Protein AF-A0A1V5VW56-F1 (afdb_monomer)

Mean predicted aligned error: 8.99 Å

Foldseek 3Di:
DPPCPVPDVVLVVVLVVLLVVLVVLLVVLVVLCVLQDPPDPVSCVVCVVSVVSNDPVSLVVSLVSLVVLLVSLVVSQVSLVVVVPDPPRDRDCSSVVSNVSSVVSNVVSVVD

Nearest PDB structures (foldseek):
  5vju-assembly1_A  TM=4.693E-01  e=1.309E+00  synthetic construct
  6jx6-assembly1_C  TM=3.764E-01  e=5.826E+00  Homo sapiens

Solvent-accessible surface area (backbone atoms only — not comparable to full-atom values): 6409 Å² total; per-residue (Å²): 133,87,80,78,82,78,78,64,65,68,62,51,51,48,51,51,49,53,53,52,51,48,52,53,54,52,50,53,46,51,54,50,48,60,47,39,51,61,88,39,77,65,51,39,69,78,36,54,69,35,61,69,56,59,40,74,66,56,56,51,50,46,49,52,53,30,55,50,38,35,53,52,15,53,50,47,47,51,58,47,57,73,56,52,83,43,100,85,60,80,76,73,61,63,30,59,54,49,27,54,52,23,53,53,52,47,52,51,65,74,75,105

pLDDT: mean 78.06, std 14.94, range [43.0, 95.75]

Structure (mmCIF, N/CA/C/O backbone):
data_AF-A0A1V5VW56-F1
#
_entry.id   AF-A0A1V5VW56-F1
#
loop_
_atom_site.group_PDB
_atom_site.id
_atom_site.type_symbol
_atom_site.label_atom_id
_atom_site.label_alt_id
_atom_site.label_comp_id
_atom_site.label_asym_id
_atom_site.label_entity_id
_atom_site.label_seq_id
_atom_site.pdbx_PDB_ins_code
_atom_site.Cartn_x
_atom_site.Cartn_y
_atom_site.Cartn_z
_atom_site.occupancy
_atom_site.B_iso_or_equiv
_atom_site.auth_seq_id
_atom_site.auth_comp_id
_atom_site.auth_asym_id
_atom_site.auth_atom_id
_atom_site.pdbx_PDB_model_num
ATOM 1 N N . MET A 1 1 ? -12.763 -6.102 43.309 1.00 43.00 1 MET A N 1
ATOM 2 C CA . MET A 1 1 ? -13.479 -6.317 42.028 1.00 43.00 1 MET A CA 1
ATOM 3 C C . MET A 1 1 ? -12.461 -6.443 40.900 1.00 43.00 1 MET A C 1
ATOM 5 O O . MET A 1 1 ? -11.810 -5.468 40.546 1.00 43.00 1 MET A O 1
ATOM 9 N N . LYS A 1 2 ? -12.238 -7.662 40.395 1.00 46.03 2 LYS A N 1
ATOM 10 C CA . LYS A 1 2 ? -11.243 -7.954 39.351 1.00 46.03 2 LYS A CA 1
ATOM 11 C C . LYS A 1 2 ? -11.787 -7.454 38.011 1.00 46.03 2 LYS A C 1
ATOM 13 O O . LYS A 1 2 ? -12.575 -8.143 37.370 1.00 46.03 2 LYS A O 1
ATOM 18 N N . ASN A 1 3 ? -11.410 -6.234 37.632 1.00 48.28 3 ASN A N 1
ATOM 19 C CA . ASN A 1 3 ? -11.756 -5.618 36.354 1.00 48.28 3 ASN A CA 1
ATOM 20 C C . ASN A 1 3 ? -11.233 -6.509 35.214 1.00 48.28 3 ASN A C 1
ATOM 22 O O . ASN A 1 3 ? -10.064 -6.445 34.840 1.00 48.28 3 ASN A O 1
ATOM 26 N N . ARG A 1 4 ? -12.088 -7.386 34.674 1.00 51.75 4 ARG A N 1
ATOM 27 C CA . ARG A 1 4 ? -11.814 -8.174 33.467 1.00 51.75 4 ARG A CA 1
ATOM 28 C C . ARG A 1 4 ? -11.835 -7.236 32.251 1.00 51.75 4 ARG A C 1
ATOM 30 O O . ARG A 1 4 ? -12.711 -7.327 31.399 1.00 51.75 4 ARG A O 1
ATOM 37 N N . ARG A 1 5 ? -10.837 -6.357 32.128 1.00 55.53 5 ARG A N 1
ATOM 38 C CA . ARG A 1 5 ? -10.453 -5.746 30.846 1.00 55.53 5 ARG A CA 1
ATOM 39 C C . ARG A 1 5 ? -9.730 -6.817 30.015 1.00 55.53 5 ARG A C 1
ATOM 41 O O . ARG A 1 5 ? -8.522 -6.779 29.867 1.00 55.53 5 ARG A O 1
ATOM 48 N N . ARG A 1 6 ? -10.464 -7.847 29.578 1.00 47.25 6 ARG A N 1
ATOM 49 C CA . ARG A 1 6 ? -9.968 -8.946 28.719 1.00 47.25 6 ARG A CA 1
ATOM 50 C C . ARG A 1 6 ? -10.484 -8.870 27.274 1.00 47.25 6 ARG A C 1
ATOM 52 O O . ARG A 1 6 ? -10.194 -9.753 26.482 1.00 47.25 6 ARG A O 1
ATOM 59 N N . GLY A 1 7 ? -11.242 -7.833 26.927 1.00 59.06 7 GLY A N 1
ATOM 60 C CA . GLY A 1 7 ? -11.669 -7.554 25.553 1.00 59.06 7 GLY A CA 1
ATOM 61 C C . GLY A 1 7 ? -11.401 -6.089 25.259 1.00 59.06 7 GLY A C 1
ATOM 62 O O . GLY A 1 7 ? -12.168 -5.237 25.719 1.00 59.06 7 GLY A O 1
ATOM 63 N N . PRO A 1 8 ? -10.210 -5.775 24.721 1.00 62.03 8 PRO A N 1
ATOM 64 C CA . PRO A 1 8 ? -10.088 -5.317 23.328 1.00 62.03 8 PRO A CA 1
ATOM 65 C C . PRO A 1 8 ? -8.703 -5.567 22.670 1.00 62.03 8 PRO A C 1
ATOM 67 O O . PRO A 1 8 ? -8.442 -5.042 21.590 1.00 62.03 8 PRO A O 1
ATOM 70 N N . ASP A 1 9 ? -7.806 -6.339 23.292 1.00 68.56 9 ASP A N 1
ATOM 71 C CA . ASP A 1 9 ? -6.386 -6.369 22.895 1.00 68.56 9 ASP A CA 1
ATOM 72 C C . ASP A 1 9 ? -6.142 -7.035 21.540 1.00 68.56 9 ASP A C 1
ATOM 74 O O . ASP A 1 9 ? -5.245 -6.631 20.805 1.00 68.56 9 ASP A O 1
ATOM 78 N N . PHE A 1 10 ? -6.939 -8.043 21.185 1.00 74.81 10 PHE A N 1
ATOM 79 C CA . PHE A 1 10 ? -6.752 -8.767 19.929 1.00 74.81 10 PHE A CA 1
ATOM 80 C C . PHE A 1 10 ? -7.048 -7.889 18.708 1.00 74.81 10 PHE A C 1
ATOM 82 O O . PHE A 1 10 ? -6.239 -7.829 17.792 1.00 74.81 10 PHE A O 1
ATOM 89 N N . VAL A 1 11 ? -8.155 -7.141 18.724 1.00 76.50 11 VAL A N 1
ATOM 90 C CA . VAL A 1 11 ? -8.539 -6.258 17.608 1.00 76.50 11 VAL A CA 1
ATOM 91 C C . VAL A 1 11 ? -7.539 -5.115 17.443 1.00 76.50 11 VAL A C 1
ATOM 93 O O . VAL A 1 11 ? -7.185 -4.773 16.320 1.00 76.50 11 VAL A O 1
ATOM 96 N N . ILE A 1 12 ? -7.036 -4.556 18.550 1.00 78.88 12 ILE A N 1
ATOM 97 C CA . ILE A 1 12 ? -5.980 -3.537 18.501 1.00 78.88 12 ILE A CA 1
ATOM 98 C C . ILE A 1 12 ? -4.710 -4.137 17.892 1.00 78.88 12 ILE A C 1
ATOM 100 O O . ILE A 1 12 ? -4.168 -3.571 16.953 1.00 78.88 12 ILE A O 1
ATOM 104 N N . LYS A 1 13 ? -4.283 -5.326 18.334 1.00 83.25 13 LYS A N 1
ATOM 105 C CA . LYS A 1 13 ? -3.134 -6.023 17.734 1.00 83.25 13 LYS A CA 1
ATOM 106 C C . LYS A 1 13 ? -3.333 -6.327 16.246 1.00 83.25 13 LYS A C 1
ATOM 108 O O . LYS A 1 13 ? -2.377 -6.215 15.487 1.00 83.25 13 LYS A O 1
ATOM 113 N N . MET A 1 14 ? -4.548 -6.671 15.813 1.00 84.38 14 MET A N 1
ATOM 114 C CA . MET A 1 14 ? -4.863 -6.857 14.392 1.00 84.38 14 MET A CA 1
ATOM 115 C C . MET A 1 14 ? -4.748 -5.549 13.613 1.00 84.38 14 MET A C 1
ATOM 117 O O . MET A 1 14 ? -4.097 -5.523 12.577 1.00 84.38 14 MET A O 1
ATOM 121 N N . ILE A 1 15 ? -5.340 -4.460 14.111 1.00 85.25 15 ILE A N 1
ATOM 122 C CA . ILE A 1 15 ? -5.240 -3.129 13.498 1.00 85.25 15 ILE A CA 1
ATOM 123 C C . ILE A 1 15 ? -3.768 -2.708 13.375 1.00 85.25 15 ILE A C 1
ATOM 125 O O . ILE A 1 15 ? -3.347 -2.212 12.332 1.00 85.25 15 ILE A O 1
ATOM 129 N N . ASP A 1 16 ? -2.971 -2.946 14.412 1.00 87.19 16 ASP A N 1
ATOM 130 C CA . ASP A 1 16 ? -1.545 -2.630 14.431 1.00 87.19 16 ASP A CA 1
ATOM 131 C C . ASP A 1 16 ? -0.773 -3.489 13.422 1.00 87.19 16 ASP A C 1
ATOM 133 O O . ASP A 1 16 ? 0.051 -2.962 12.676 1.00 87.19 16 ASP A O 1
ATOM 137 N N . GLY A 1 17 ? -1.095 -4.783 13.335 1.00 89.62 17 GLY A N 1
ATOM 138 C CA . GLY A 1 17 ? -0.529 -5.706 12.353 1.00 89.62 17 GLY A CA 1
ATOM 139 C C . GLY A 1 17 ? -0.859 -5.318 10.910 1.00 89.62 17 GLY A C 1
ATOM 140 O O . GLY A 1 17 ? 0.050 -5.193 10.095 1.00 89.62 17 GLY A O 1
ATOM 141 N N . ILE A 1 18 ? -2.132 -5.046 10.599 1.00 89.12 18 ILE A N 1
ATOM 142 C CA . ILE A 1 18 ? -2.564 -4.575 9.269 1.00 89.12 18 ILE A CA 1
ATOM 143 C C . ILE A 1 18 ? -1.851 -3.260 8.941 1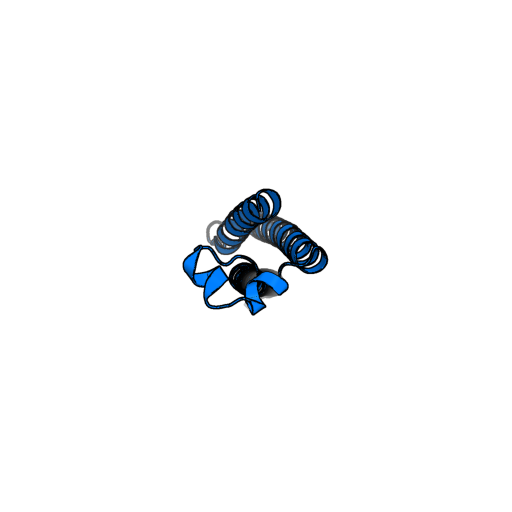.00 89.12 18 ILE A C 1
ATOM 145 O O . ILE A 1 18 ? -1.337 -3.097 7.841 1.00 89.12 18 ILE A O 1
ATOM 149 N N . SER A 1 19 ? -1.750 -2.339 9.903 1.00 89.94 19 SER A N 1
ATOM 150 C CA . SER A 1 19 ? -1.040 -1.074 9.715 1.00 89.94 19 SER A CA 1
ATOM 151 C C . SER A 1 19 ? 0.443 -1.280 9.393 1.00 89.94 19 S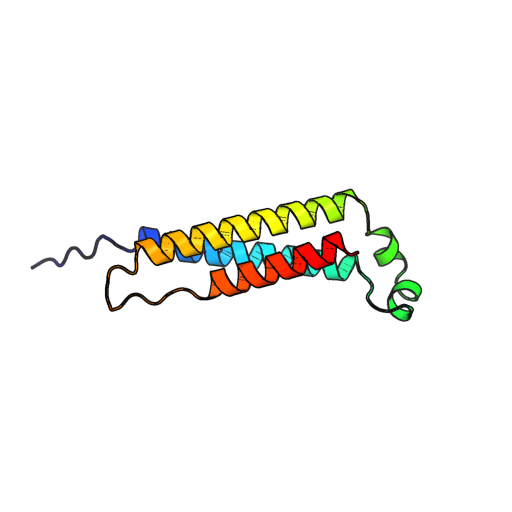ER A C 1
ATOM 153 O O . SER A 1 19 ? 0.963 -0.589 8.520 1.00 89.94 19 SER A O 1
ATOM 155 N N . ALA A 1 20 ? 1.128 -2.196 10.082 1.00 92.81 20 ALA A N 1
ATOM 156 C CA . ALA A 1 20 ? 2.531 -2.507 9.820 1.00 92.81 20 ALA A CA 1
ATOM 157 C C . ALA A 1 20 ? 2.719 -3.143 8.433 1.00 92.81 20 ALA A C 1
ATOM 159 O O . ALA A 1 20 ? 3.594 -2.722 7.679 1.00 92.81 20 ALA A O 1
ATOM 160 N N . ILE A 1 21 ? 1.852 -4.093 8.064 1.00 93.31 21 ILE A N 1
ATOM 161 C CA . ILE A 1 21 ? 1.863 -4.733 6.741 1.00 93.31 21 ILE A CA 1
ATOM 162 C C . ILE A 1 21 ? 1.644 -3.691 5.640 1.00 93.31 21 ILE A C 1
ATOM 164 O O . ILE A 1 21 ? 2.394 -3.675 4.667 1.00 93.31 21 ILE A O 1
ATOM 168 N N . SER A 1 22 ? 0.682 -2.781 5.807 1.00 91.44 22 SER A N 1
ATOM 169 C CA . SER A 1 22 ? 0.421 -1.713 4.837 1.00 91.44 22 SER A CA 1
ATOM 170 C C . SER A 1 22 ? 1.648 -0.836 4.589 1.00 91.44 22 SER A C 1
ATOM 172 O O . SER A 1 22 ? 1.939 -0.514 3.441 1.00 91.44 22 SER A O 1
ATOM 174 N N . TRP A 1 23 ? 2.404 -0.482 5.635 1.00 94.00 23 TRP A N 1
ATOM 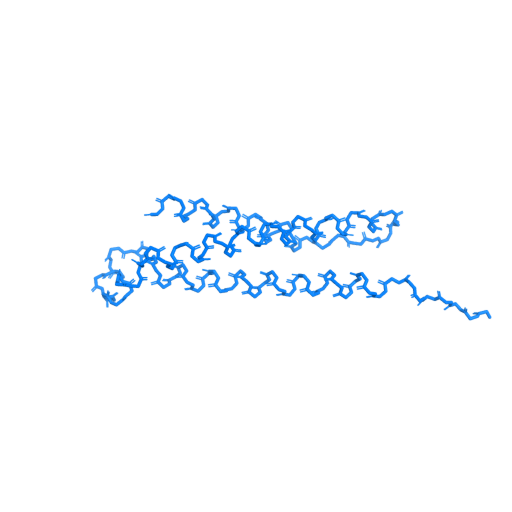175 C CA . TRP A 1 23 ? 3.650 0.279 5.482 1.00 94.00 23 TRP A CA 1
ATOM 176 C C . TRP A 1 23 ? 4.740 -0.502 4.748 1.00 94.00 23 TRP A C 1
ATOM 178 O O . TRP A 1 23 ? 5.419 0.070 3.898 1.00 94.00 23 TRP A O 1
ATOM 188 N N . ILE A 1 24 ? 4.890 -1.798 5.036 1.00 95.62 24 ILE A N 1
ATOM 189 C CA . ILE A 1 24 ? 5.866 -2.660 4.352 1.00 95.62 24 ILE A CA 1
ATOM 190 C C . ILE A 1 24 ? 5.528 -2.767 2.862 1.00 95.62 24 ILE A C 1
ATOM 192 O O . ILE A 1 24 ? 6.395 -2.551 2.017 1.00 95.62 24 ILE A O 1
ATOM 196 N N . VAL A 1 25 ? 4.265 -3.048 2.532 1.00 93.06 25 VAL A N 1
ATOM 197 C CA . VAL A 1 25 ? 3.800 -3.139 1.139 1.00 93.06 25 VAL A CA 1
ATOM 198 C C . VAL A 1 25 ? 4.015 -1.812 0.413 1.00 93.06 25 VAL A C 1
ATOM 200 O O . VAL A 1 25 ? 4.537 -1.801 -0.700 1.00 93.06 25 VAL A O 1
ATOM 203 N N . LEU A 1 26 ? 3.680 -0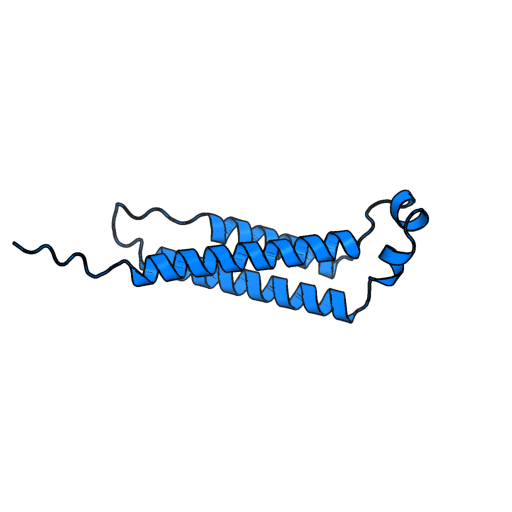.690 1.054 1.00 91.94 26 LEU A N 1
ATOM 204 C CA . LEU A 1 26 ? 3.861 0.641 0.479 1.00 91.94 26 LEU A CA 1
ATOM 205 C C . LEU A 1 26 ? 5.341 0.960 0.222 1.00 91.94 26 LEU A C 1
ATOM 207 O O . LEU A 1 26 ? 5.671 1.488 -0.838 1.00 91.94 26 LEU A O 1
ATOM 211 N N . ALA A 1 27 ? 6.240 0.585 1.136 1.00 93.19 27 ALA A N 1
ATOM 212 C CA . ALA A 1 27 ? 7.681 0.742 0.946 1.00 93.19 27 ALA A CA 1
ATOM 213 C C . ALA A 1 27 ? 8.204 -0.093 -0.236 1.00 93.19 27 ALA A C 1
ATOM 215 O O . ALA A 1 27 ? 8.963 0.424 -1.054 1.00 93.19 27 ALA A O 1
ATOM 216 N N . ILE A 1 28 ? 7.763 -1.350 -0.370 1.00 93.06 28 ILE A N 1
ATOM 217 C CA . ILE A 1 28 ? 8.131 -2.222 -1.500 1.00 93.06 28 ILE A CA 1
ATOM 218 C C . ILE A 1 28 ? 7.667 -1.614 -2.825 1.00 93.06 28 ILE A C 1
ATOM 220 O O . ILE A 1 28 ? 8.460 -1.508 -3.760 1.00 93.06 28 ILE A O 1
ATOM 224 N N . VAL A 1 29 ? 6.410 -1.168 -2.902 1.00 90.25 29 VAL A N 1
ATOM 225 C CA . VAL A 1 29 ? 5.870 -0.509 -4.100 1.00 90.25 29 VAL A CA 1
ATOM 226 C C . VAL A 1 29 ? 6.699 0.722 -4.463 1.00 90.25 29 VAL A C 1
ATOM 228 O O . VAL A 1 29 ? 7.075 0.890 -5.621 1.00 90.25 29 VAL A O 1
ATOM 231 N N . PHE A 1 30 ? 7.030 1.560 -3.480 1.00 88.25 30 PHE A N 1
ATOM 232 C CA . PHE A 1 30 ? 7.800 2.779 -3.712 1.00 88.25 30 PHE A CA 1
ATOM 233 C C . PHE A 1 30 ? 9.215 2.485 -4.230 1.00 88.25 30 PHE A C 1
ATOM 235 O O . PHE A 1 30 ? 9.670 3.128 -5.176 1.00 88.25 30 PHE A O 1
ATOM 242 N N . LEU A 1 31 ? 9.889 1.478 -3.664 1.00 87.94 31 LEU A N 1
ATOM 243 C CA . LEU A 1 31 ? 11.205 1.037 -4.130 1.00 87.94 31 LEU A CA 1
ATOM 244 C C . LEU A 1 31 ? 11.159 0.560 -5.582 1.00 87.94 31 LEU A C 1
ATOM 246 O O . LEU A 1 31 ? 11.995 0.976 -6.382 1.00 87.94 31 LEU A O 1
ATOM 250 N N . ILE A 1 32 ? 10.166 -0.260 -5.938 1.00 85.94 32 ILE A N 1
ATOM 251 C CA . ILE A 1 32 ? 10.023 -0.754 -7.309 1.00 85.94 32 ILE A CA 1
ATOM 252 C C . ILE A 1 32 ? 9.769 0.411 -8.270 1.00 85.94 32 ILE A C 1
ATOM 254 O O . ILE A 1 32 ? 10.459 0.509 -9.280 1.00 85.94 32 ILE A O 1
ATOM 258 N N . LEU A 1 33 ? 8.855 1.331 -7.939 1.00 79.81 33 LEU A N 1
ATOM 259 C CA . LEU A 1 33 ? 8.542 2.481 -8.795 1.00 79.81 33 LEU A CA 1
ATOM 260 C C . LEU A 1 33 ? 9.761 3.378 -9.053 1.00 79.81 33 LEU A C 1
ATOM 262 O O . LEU A 1 33 ? 9.953 3.830 -10.179 1.00 79.81 33 LEU A O 1
ATOM 266 N N . ILE A 1 34 ? 10.610 3.606 -8.046 1.00 78.50 34 ILE A N 1
ATOM 267 C CA . ILE A 1 34 ? 11.866 4.355 -8.222 1.00 78.50 34 ILE A CA 1
ATOM 268 C C . ILE A 1 34 ? 12.830 3.610 -9.154 1.00 78.50 34 ILE A C 1
ATOM 270 O O . ILE A 1 34 ? 13.536 4.235 -9.946 1.00 78.50 34 ILE A O 1
ATOM 274 N N . MET A 1 35 ? 12.881 2.280 -9.060 1.00 75.69 35 MET A N 1
ATOM 275 C CA . MET A 1 35 ? 13.761 1.467 -9.897 1.00 75.69 35 MET A CA 1
ATOM 276 C C . MET A 1 35 ? 13.281 1.374 -11.350 1.00 75.69 35 MET A C 1
ATOM 278 O O . MET A 1 35 ? 14.117 1.248 -12.244 1.00 75.69 35 MET A O 1
ATOM 282 N N . THR A 1 36 ? 11.969 1.425 -11.598 1.00 70.50 36 THR A N 1
ATOM 283 C CA . THR A 1 36 ? 11.385 1.214 -12.932 1.00 70.50 36 THR A CA 1
ATOM 284 C C . THR A 1 36 ? 11.096 2.497 -13.704 1.00 70.50 36 THR A C 1
ATOM 286 O O . THR A 1 36 ? 11.128 2.466 -14.932 1.00 70.50 36 THR A O 1
ATOM 289 N N . ASN A 1 37 ? 10.842 3.623 -13.027 1.00 66.06 37 ASN A N 1
ATOM 290 C CA . ASN A 1 37 ? 10.510 4.902 -13.661 1.00 66.06 37 ASN A CA 1
ATOM 291 C C . ASN A 1 37 ? 11.626 5.946 -13.469 1.00 66.06 37 ASN A C 1
ATOM 293 O O . ASN A 1 37 ? 11.546 6.773 -12.556 1.00 66.06 37 ASN A O 1
ATOM 297 N N . PRO A 1 38 ? 12.657 5.989 -14.338 1.00 59.56 38 PRO A N 1
ATOM 298 C CA . PRO A 1 38 ? 13.613 7.091 -14.340 1.00 59.56 38 PRO A CA 1
ATOM 299 C C . PRO A 1 38 ? 12.910 8.379 -14.803 1.00 59.56 38 PRO A C 1
ATOM 301 O O . PRO A 1 38 ? 12.791 8.655 -15.993 1.00 59.56 38 PRO A O 1
ATOM 304 N N . THR A 1 39 ? 12.445 9.183 -13.844 1.00 57.44 39 THR A N 1
ATOM 305 C CA . THR A 1 39 ? 11.591 10.374 -14.038 1.00 57.44 39 THR A CA 1
ATOM 306 C C . THR A 1 39 ? 12.259 11.511 -14.825 1.00 57.44 39 THR A C 1
ATOM 308 O O . THR A 1 39 ? 11.602 12.484 -15.181 1.00 57.44 39 THR A O 1
ATOM 311 N N . SER A 1 40 ? 13.560 11.429 -15.129 1.00 56.66 40 SER A N 1
ATOM 312 C CA . SER A 1 40 ? 14.242 12.432 -15.951 1.00 56.66 40 SER A CA 1
ATOM 313 C C . SER A 1 40 ? 14.988 11.806 -17.127 1.00 56.66 40 SER A C 1
ATOM 315 O O . SER A 1 40 ? 15.646 10.768 -17.000 1.00 56.66 40 SER A O 1
ATOM 317 N N . LYS A 1 41 ? 14.929 12.485 -18.285 1.00 53.69 41 LYS A N 1
ATOM 318 C CA . LYS A 1 41 ? 15.680 12.108 -19.496 1.00 53.69 41 LYS A CA 1
ATOM 319 C C . LYS A 1 41 ? 17.167 11.894 -19.174 1.00 53.69 41 LYS A C 1
ATOM 321 O O . LYS A 1 41 ? 17.731 10.901 -19.616 1.00 53.69 41 LYS A O 1
ATOM 326 N N . GLY A 1 42 ? 17.757 12.731 -18.313 1.00 57.50 42 GLY A N 1
ATOM 327 C CA . GLY A 1 42 ? 19.135 12.571 -17.831 1.00 57.50 42 GLY A CA 1
ATOM 328 C C . GLY A 1 42 ? 19.370 11.295 -17.009 1.00 57.50 42 GLY A C 1
ATOM 329 O O . GLY A 1 42 ? 20.343 10.592 -17.254 1.00 57.50 42 GLY A O 1
ATOM 330 N N . MET A 1 43 ? 18.458 10.924 -16.102 1.00 55.88 43 MET A N 1
ATOM 331 C CA . MET A 1 43 ? 18.601 9.706 -15.286 1.00 55.88 43 MET A CA 1
ATOM 332 C C . MET A 1 43 ? 18.532 8.428 -16.125 1.00 55.88 43 MET A C 1
ATOM 334 O O . MET A 1 43 ? 19.287 7.490 -15.878 1.00 55.88 43 MET A O 1
ATOM 338 N N . SER A 1 44 ? 17.660 8.405 -17.138 1.00 57.12 44 SER A N 1
ATOM 339 C CA . SER A 1 44 ? 17.529 7.257 -18.044 1.00 57.12 44 SER A CA 1
ATOM 340 C C . SER A 1 44 ? 18.770 7.039 -18.921 1.00 57.12 44 SER A C 1
ATOM 342 O O . SER A 1 44 ? 19.095 5.901 -19.249 1.00 57.12 44 SER A O 1
ATOM 344 N N . VAL A 1 45 ? 19.482 8.121 -19.261 1.00 60.28 45 VAL A N 1
ATOM 345 C CA . VAL A 1 45 ? 20.724 8.092 -20.051 1.00 60.28 45 VAL A CA 1
ATOM 346 C C . VAL A 1 45 ? 21.923 7.728 -19.170 1.00 60.28 45 VAL A C 1
ATOM 348 O O . VAL A 1 45 ? 22.775 6.954 -19.591 1.00 60.28 45 VAL A O 1
ATOM 351 N N . SER A 1 46 ? 21.973 8.214 -17.924 1.00 65.19 46 SER A N 1
ATOM 352 C CA . SER A 1 46 ? 23.058 7.903 -16.981 1.00 65.19 46 SER A CA 1
ATOM 353 C C . SER A 1 46 ? 22.949 6.521 -16.324 1.00 65.19 46 SER A C 1
ATOM 355 O O . SER A 1 46 ? 23.927 6.051 -15.746 1.00 65.19 46 SER A O 1
ATOM 357 N N . ARG A 1 47 ? 21.774 5.872 -16.353 1.00 61.22 47 ARG A N 1
ATOM 358 C CA . ARG A 1 47 ? 21.527 4.569 -15.702 1.00 61.22 47 ARG A CA 1
ATOM 359 C C . ARG A 1 47 ? 20.694 3.628 -16.590 1.00 61.22 47 ARG A C 1
ATOM 361 O O . ARG A 1 47 ? 19.546 3.330 -16.257 1.00 61.22 47 ARG A O 1
ATOM 368 N N . PRO A 1 48 ? 21.264 3.109 -17.694 1.00 59.16 48 PRO A N 1
ATOM 369 C CA . PRO A 1 48 ? 20.550 2.253 -18.648 1.00 59.16 48 PRO A CA 1
ATOM 370 C C . PRO A 1 48 ? 19.985 0.965 -18.025 1.00 59.16 48 PRO A C 1
ATOM 372 O O . PRO A 1 48 ? 18.945 0.481 -18.466 1.00 59.16 48 PRO A O 1
ATOM 375 N N . ALA A 1 49 ? 20.599 0.460 -16.948 1.00 60.91 49 ALA A N 1
ATOM 376 C CA . ALA A 1 49 ? 20.098 -0.692 -16.198 1.00 60.91 49 ALA A CA 1
ATOM 377 C C . ALA A 1 49 ? 18.686 -0.473 -15.619 1.00 60.91 49 ALA A C 1
ATOM 379 O O . ALA A 1 49 ? 17.895 -1.405 -15.607 1.00 60.91 49 ALA A O 1
ATOM 380 N N . LEU A 1 50 ? 18.329 0.753 -15.209 1.00 56.38 50 LEU A N 1
ATOM 381 C CA . LEU A 1 50 ? 16.987 1.061 -14.686 1.00 56.38 50 LEU A CA 1
ATOM 382 C C . LEU A 1 50 ? 15.917 1.017 -15.785 1.00 56.38 50 LEU A C 1
ATOM 384 O O . LEU A 1 50 ? 14.779 0.634 -15.538 1.00 56.38 50 LEU A O 1
ATOM 388 N N . LYS A 1 51 ? 16.298 1.347 -17.024 1.00 56.69 51 LYS A N 1
ATOM 389 C CA . LYS A 1 51 ? 15.413 1.287 -18.194 1.00 56.69 51 LYS A CA 1
ATOM 390 C C . LYS A 1 51 ? 15.089 -0.160 -18.590 1.00 56.69 51 LYS A C 1
ATOM 392 O O . LYS A 1 51 ? 13.984 -0.430 -19.045 1.00 56.69 51 LYS A O 1
ATOM 397 N N . ALA A 1 52 ? 16.033 -1.082 -18.383 1.00 56.25 52 ALA A N 1
ATOM 398 C CA . ALA A 1 52 ? 15.857 -2.514 -18.637 1.00 56.25 52 ALA A CA 1
ATOM 399 C C . ALA A 1 52 ? 15.003 -3.225 -17.567 1.00 56.25 52 ALA A C 1
ATOM 401 O O . ALA A 1 52 ? 14.442 -4.284 -17.836 1.00 56.25 52 ALA A O 1
ATOM 402 N N . THR A 1 53 ? 14.875 -2.642 -16.370 1.00 60.09 53 THR A N 1
ATOM 403 C CA . THR A 1 53 ? 14.091 -3.207 -15.256 1.00 60.09 53 THR A CA 1
ATOM 404 C C . THR A 1 53 ? 12.576 -3.078 -15.462 1.00 60.09 53 THR A C 1
ATOM 406 O O . THR A 1 53 ? 11.810 -3.803 -14.826 1.00 60.09 53 THR A O 1
ATOM 409 N N . SER A 1 54 ? 12.120 -2.196 -16.361 1.00 63.56 54 SER A N 1
ATOM 410 C CA . SER A 1 54 ? 10.697 -2.032 -16.686 1.00 63.56 54 SER A CA 1
ATOM 411 C C . SER A 1 54 ? 10.191 -3.205 -17.534 1.00 63.56 54 SER A C 1
ATOM 413 O O . SER A 1 54 ? 10.141 -3.155 -18.762 1.00 63.56 54 SER A O 1
ATOM 415 N N . THR A 1 55 ? 9.867 -4.310 -16.864 1.00 73.44 55 THR A N 1
ATOM 416 C CA . THR A 1 55 ? 9.257 -5.497 -17.472 1.00 73.44 55 THR A CA 1
ATOM 417 C C . THR A 1 55 ? 7.772 -5.553 -17.126 1.00 73.44 55 THR A C 1
ATOM 419 O O . THR A 1 55 ? 7.371 -5.197 -16.018 1.00 73.44 55 THR A O 1
ATOM 422 N N . ALA A 1 56 ? 6.946 -6.063 -18.047 1.00 78.06 56 ALA A N 1
ATOM 423 C CA . ALA A 1 56 ? 5.499 -6.195 -17.841 1.00 78.06 56 ALA A CA 1
ATOM 424 C C . ALA A 1 56 ? 5.143 -6.979 -16.562 1.00 78.06 56 ALA A C 1
ATOM 426 O O . ALA A 1 56 ? 4.161 -6.673 -15.888 1.00 78.06 56 ALA A O 1
ATOM 427 N N . TRP A 1 57 ? 5.968 -7.963 -16.186 1.00 82.69 57 TRP A N 1
ATOM 428 C CA . TRP A 1 57 ? 5.792 -8.721 -14.948 1.00 82.69 57 TRP A CA 1
ATOM 429 C C . TRP A 1 57 ? 5.924 -7.847 -13.694 1.00 82.69 57 TRP A C 1
ATOM 431 O O . TRP A 1 57 ? 5.124 -7.979 -12.770 1.00 82.69 57 TRP A O 1
ATOM 441 N N . LEU A 1 58 ? 6.891 -6.928 -13.671 1.00 83.81 58 LEU A N 1
ATOM 442 C CA . LEU A 1 58 ? 7.140 -6.071 -12.517 1.00 83.81 58 LEU A CA 1
ATOM 443 C C . LEU A 1 58 ? 6.024 -5.028 -12.343 1.00 83.81 58 LEU A C 1
ATOM 445 O O . LEU A 1 58 ? 5.570 -4.800 -11.222 1.00 83.81 58 LEU A O 1
ATOM 449 N N . SER A 1 59 ? 5.506 -4.481 -13.448 1.00 83.25 59 SER A N 1
ATOM 450 C CA . SER A 1 59 ? 4.316 -3.618 -13.435 1.00 83.25 59 SER A CA 1
ATOM 451 C C . SER A 1 59 ? 3.072 -4.365 -12.941 1.00 83.25 59 SER A C 1
ATOM 453 O O . SER A 1 59 ? 2.355 -3.858 -12.078 1.00 83.25 59 SER A O 1
ATOM 455 N N . ASN A 1 60 ? 2.853 -5.602 -13.402 1.00 88.62 60 ASN A N 1
ATOM 456 C CA . ASN A 1 60 ? 1.754 -6.449 -12.924 1.00 88.62 60 ASN A CA 1
ATOM 457 C C . ASN A 1 60 ? 1.885 -6.769 -11.428 1.00 88.62 60 ASN A C 1
ATOM 459 O O . ASN A 1 60 ? 0.895 -6.762 -10.698 1.00 88.62 60 ASN A O 1
ATOM 463 N N . PHE A 1 61 ? 3.105 -7.018 -10.950 1.00 91.00 61 PHE A N 1
ATOM 464 C CA . PHE A 1 61 ? 3.361 -7.263 -9.535 1.00 91.00 61 PHE A CA 1
ATOM 465 C C . PHE A 1 61 ? 3.036 -6.035 -8.674 1.00 91.00 61 PHE A C 1
ATOM 467 O O . PHE A 1 61 ? 2.335 -6.156 -7.669 1.00 91.00 61 PHE A O 1
ATOM 474 N N . VAL A 1 62 ? 3.468 -4.841 -9.094 1.00 91.06 62 VAL A N 1
ATOM 475 C CA . VAL A 1 62 ? 3.126 -3.580 -8.416 1.00 91.06 62 VAL A CA 1
ATOM 476 C C . VAL A 1 62 ? 1.616 -3.337 -8.428 1.00 91.06 62 VAL A C 1
ATOM 478 O O . VAL A 1 62 ? 1.056 -2.975 -7.395 1.00 91.06 62 VAL A O 1
ATOM 481 N N . TYR A 1 63 ? 0.942 -3.590 -9.552 1.00 91.44 63 TYR A N 1
ATOM 482 C CA . TYR A 1 63 ? -0.514 -3.486 -9.650 1.00 91.44 63 TYR A CA 1
ATOM 483 C C . TYR A 1 63 ? -1.220 -4.371 -8.610 1.00 91.44 63 TYR A C 1
ATOM 485 O O . TYR A 1 63 ? -2.077 -3.891 -7.867 1.00 91.44 63 TYR A O 1
ATOM 493 N N . ILE A 1 64 ? -0.813 -5.640 -8.489 1.00 94.69 64 ILE A N 1
ATOM 494 C CA . ILE A 1 64 ? -1.372 -6.574 -7.499 1.00 94.69 64 ILE A CA 1
ATOM 495 C C . ILE A 1 64 ? -1.132 -6.069 -6.070 1.00 94.69 64 ILE A C 1
ATOM 497 O O . ILE A 1 64 ? -2.056 -6.084 -5.255 1.00 94.69 64 ILE A O 1
ATOM 501 N N . LEU A 1 65 ? 0.078 -5.587 -5.760 1.00 94.69 65 LEU A N 1
ATOM 502 C CA . LEU A 1 65 ? 0.400 -5.035 -4.440 1.00 94.69 65 LEU A CA 1
ATOM 503 C C . LEU A 1 65 ? -0.452 -3.809 -4.095 1.00 94.69 65 LEU A C 1
ATOM 505 O O . LEU A 1 65 ? -0.897 -3.674 -2.956 1.00 94.69 65 LEU A O 1
ATOM 509 N N . LEU A 1 66 ? -0.708 -2.933 -5.066 1.00 93.94 66 LEU A N 1
ATOM 510 C CA . LEU A 1 66 ? -1.541 -1.745 -4.890 1.00 93.94 66 LEU A CA 1
ATOM 511 C C . LEU A 1 66 ? -3.009 -2.110 -4.647 1.00 93.94 66 LEU A C 1
ATOM 513 O O . LEU A 1 66 ? -3.618 -1.589 -3.713 1.00 93.94 66 LEU A O 1
ATOM 517 N N . VAL A 1 67 ? -3.563 -3.051 -5.418 1.00 95.75 67 VAL A N 1
ATOM 518 C CA . VAL A 1 67 ? -4.922 -3.574 -5.189 1.00 95.75 67 VAL A CA 1
ATOM 519 C C . VAL A 1 67 ? -5.023 -4.222 -3.808 1.00 95.75 67 VAL A C 1
ATOM 521 O O . VAL A 1 67 ? -5.952 -3.938 -3.051 1.00 95.75 67 VAL A O 1
ATOM 524 N N . PHE A 1 68 ? -4.038 -5.039 -3.432 1.00 95.75 68 PHE A N 1
ATOM 525 C CA . PHE A 1 68 ? -3.972 -5.650 -2.108 1.00 95.75 68 PHE A CA 1
ATOM 526 C C . PHE A 1 68 ? -3.916 -4.601 -0.986 1.00 95.75 68 PHE A C 1
ATOM 528 O O . PHE A 1 68 ? -4.624 -4.724 0.015 1.00 95.75 68 PHE A O 1
ATOM 535 N N . LEU A 1 69 ? -3.140 -3.529 -1.166 1.00 94.31 69 LEU A N 1
ATOM 536 C CA . LEU A 1 69 ? -3.036 -2.431 -0.205 1.00 94.31 69 LEU A CA 1
ATOM 537 C C . LEU A 1 69 ? -4.357 -1.658 -0.050 1.00 94.31 69 LEU A C 1
ATOM 539 O O . LEU A 1 69 ? -4.710 -1.272 1.066 1.00 94.31 69 LEU A O 1
ATOM 543 N N . ILE A 1 70 ? -5.121 -1.481 -1.134 1.00 94.44 70 ILE A N 1
ATOM 544 C CA . ILE A 1 70 ? -6.473 -0.900 -1.088 1.00 94.44 70 ILE A CA 1
ATOM 545 C C . ILE A 1 70 ? -7.406 -1.798 -0.267 1.00 94.44 70 ILE A C 1
ATOM 547 O O . ILE A 1 70 ? -8.100 -1.308 0.625 1.00 94.44 70 ILE A O 1
ATOM 551 N N . LEU A 1 71 ? -7.386 -3.115 -0.495 1.00 95.38 71 LEU A N 1
ATOM 552 C CA . LEU A 1 71 ? -8.191 -4.064 0.283 1.00 95.38 71 LEU A CA 1
ATOM 553 C C . LEU A 1 71 ? -7.798 -4.073 1.772 1.00 95.38 71 LEU A C 1
ATOM 555 O O . LEU A 1 71 ? -8.673 -4.076 2.644 1.00 95.38 71 LEU A O 1
ATOM 559 N N . LEU A 1 72 ? -6.500 -4.010 2.092 1.00 92.44 72 LEU A N 1
ATOM 560 C CA . LEU A 1 72 ? -6.012 -3.871 3.472 1.00 92.44 72 LEU A CA 1
ATOM 561 C C . LEU A 1 72 ? -6.449 -2.553 4.121 1.00 92.44 72 LEU A C 1
ATOM 563 O O . LEU A 1 72 ? -6.802 -2.525 5.299 1.00 92.44 72 LEU A O 1
ATOM 567 N N . SER A 1 73 ? -6.454 -1.457 3.364 1.00 92.44 73 SER A N 1
ATOM 568 C CA . SER A 1 73 ? -6.945 -0.165 3.842 1.00 92.44 73 SER A CA 1
ATOM 569 C C . SER A 1 73 ? -8.443 -0.223 4.156 1.00 92.44 73 SER A C 1
ATOM 571 O O . SER A 1 73 ? -8.845 0.129 5.266 1.00 92.44 73 SER A O 1
ATOM 573 N N . ILE A 1 74 ? -9.260 -0.748 3.235 1.00 93.12 74 ILE A N 1
ATOM 574 C CA . ILE A 1 74 ? -10.711 -0.894 3.423 1.00 93.12 74 ILE A CA 1
ATOM 575 C C . ILE A 1 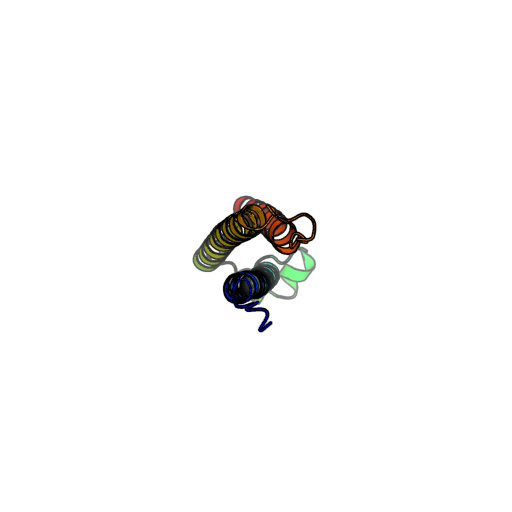74 ? -11.003 -1.766 4.647 1.00 93.12 74 ILE A C 1
ATOM 577 O O . ILE A 1 74 ? -11.767 -1.361 5.522 1.00 93.12 74 ILE A O 1
ATOM 581 N N . THR A 1 75 ? -10.366 -2.935 4.752 1.00 90.06 75 THR A N 1
ATOM 582 C CA . THR A 1 75 ? -10.545 -3.825 5.911 1.00 90.06 75 THR A CA 1
ATOM 583 C C . THR A 1 75 ? -10.113 -3.143 7.209 1.00 90.06 75 THR A C 1
ATOM 585 O O . THR A 1 75 ? -10.871 -3.157 8.179 1.00 90.06 75 THR A O 1
ATOM 588 N N . GLY A 1 76 ? -8.964 -2.461 7.229 1.00 88.12 76 GLY A N 1
ATOM 589 C CA . GLY A 1 76 ? -8.502 -1.682 8.378 1.00 88.1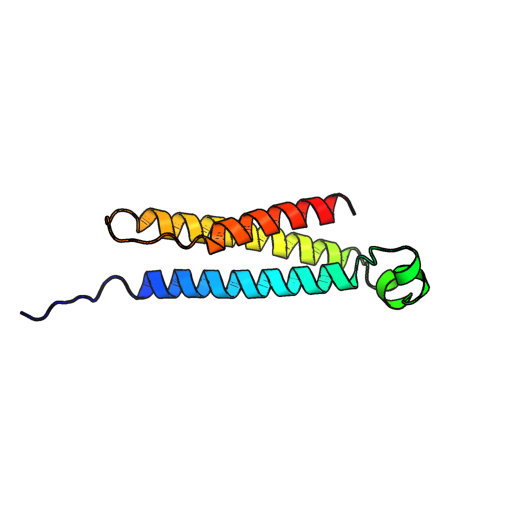2 76 GLY A CA 1
ATOM 590 C C . GLY A 1 76 ? -9.493 -0.592 8.802 1.00 88.12 76 GLY A C 1
ATOM 591 O O . GLY A 1 76 ? -9.762 -0.439 9.996 1.00 88.12 76 GLY A O 1
ATOM 592 N N . ILE A 1 77 ? -10.096 0.124 7.849 1.00 89.12 77 ILE A N 1
ATOM 593 C CA . ILE A 1 77 ? -11.129 1.138 8.109 1.00 89.12 77 ILE A CA 1
ATOM 594 C C . ILE A 1 77 ? -12.392 0.488 8.680 1.00 89.12 77 ILE A C 1
ATOM 596 O O . ILE A 1 77 ? -12.882 0.941 9.714 1.00 89.12 77 ILE A O 1
ATOM 600 N N . VAL A 1 78 ? -12.887 -0.596 8.076 1.00 87.88 78 VAL A N 1
ATOM 601 C CA . VAL A 1 78 ? -14.072 -1.327 8.556 1.00 87.88 78 VAL A CA 1
ATOM 602 C C . VAL A 1 78 ? -13.857 -1.826 9.987 1.00 87.88 78 VAL A C 1
ATOM 604 O O . VAL A 1 78 ? -14.696 -1.585 10.857 1.00 87.88 78 VAL A O 1
ATOM 607 N N . PHE A 1 79 ? -12.705 -2.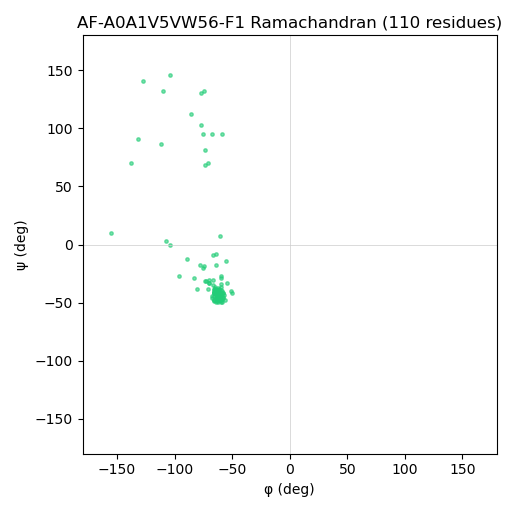432 10.289 1.00 84.31 79 PHE A N 1
ATOM 608 C CA . PHE A 1 79 ? -12.374 -2.856 11.653 1.00 84.31 79 PHE A CA 1
ATOM 609 C C . PHE A 1 79 ? -12.291 -1.673 12.631 1.00 84.31 79 PHE A C 1
ATOM 611 O O . PHE A 1 79 ? -12.798 -1.772 13.749 1.00 84.31 79 PHE A O 1
ATOM 618 N N . ASN A 1 80 ? -11.743 -0.523 12.222 1.00 84.50 80 ASN A N 1
ATOM 619 C CA . ASN A 1 80 ? -11.770 0.688 13.052 1.00 84.50 80 ASN A CA 1
ATOM 620 C C . ASN A 1 80 ? -13.203 1.193 13.299 1.00 84.50 80 ASN A C 1
ATOM 622 O O . ASN A 1 80 ? -13.547 1.518 14.436 1.00 84.50 80 ASN A O 1
ATOM 626 N N . MET A 1 81 ? -14.055 1.212 12.270 1.00 81.06 81 MET A N 1
ATOM 627 C CA . MET A 1 81 ? -15.448 1.668 12.359 1.00 81.06 81 MET A CA 1
ATOM 628 C C . MET A 1 81 ? -16.303 0.759 13.246 1.00 81.06 81 MET A C 1
ATOM 630 O O . MET A 1 81 ? -17.065 1.255 14.074 1.00 81.06 81 MET A O 1
ATOM 634 N N . THR A 1 82 ? -16.146 -0.566 13.147 1.00 75.56 82 THR A N 1
ATOM 635 C CA . THR A 1 82 ? -16.857 -1.510 14.033 1.00 75.56 82 THR A CA 1
ATOM 636 C C . THR A 1 82 ? -16.531 -1.278 15.513 1.00 75.56 82 THR A C 1
ATOM 638 O O . THR A 1 82 ? -17.387 -1.500 16.373 1.00 75.56 82 THR A O 1
ATOM 641 N N . ARG A 1 83 ? -15.329 -0.764 15.816 1.00 71.00 83 ARG A N 1
ATOM 642 C CA . ARG A 1 83 ? -14.892 -0.421 17.174 1.00 71.00 83 ARG A CA 1
ATOM 643 C C . ARG A 1 83 ? -15.366 0.960 17.643 1.00 71.00 83 ARG A C 1
ATOM 645 O O . ARG A 1 83 ? -15.635 1.108 18.829 1.00 71.00 83 ARG A O 1
ATOM 652 N N . MET A 1 84 ? -15.569 1.931 16.744 1.00 63.94 84 MET A N 1
ATOM 653 C CA . MET A 1 84 ? -15.953 3.328 17.054 1.00 63.94 84 MET A CA 1
ATOM 654 C C . MET A 1 84 ? -17.297 3.526 17.789 1.00 63.94 84 MET A C 1
ATOM 656 O O . MET A 1 84 ? -17.715 4.657 18.023 1.00 63.94 84 MET A O 1
ATOM 660 N N . LYS A 1 85 ? -17.968 2.461 18.240 1.00 60.62 85 LYS A N 1
ATOM 661 C CA . LYS A 1 85 ? -19.153 2.549 19.107 1.00 60.62 85 LYS A CA 1
ATOM 662 C C . LYS A 1 85 ? -18.854 3.111 20.510 1.00 60.62 85 LYS A C 1
ATOM 664 O O . LYS A 1 85 ? -19.796 3.386 21.250 1.00 60.62 85 LYS A O 1
ATOM 669 N N . ARG A 1 86 ? -17.583 3.291 20.911 1.00 58.34 86 ARG A N 1
ATOM 670 C CA . ARG A 1 86 ? -17.198 3.915 22.195 1.00 58.34 86 ARG A CA 1
ATOM 671 C C . ARG A 1 86 ? -16.571 5.298 21.983 1.00 58.34 86 ARG A C 1
ATOM 673 O O . ARG A 1 86 ? -15.639 5.458 21.204 1.00 58.34 86 ARG A O 1
ATOM 680 N N . LYS A 1 87 ? -17.039 6.284 22.757 1.00 49.97 87 LYS A N 1
ATOM 681 C CA . LYS A 1 87 ? -16.704 7.727 22.685 1.00 49.97 87 LYS A CA 1
ATOM 682 C C . LYS A 1 87 ? -15.202 8.075 22.787 1.00 49.97 87 LYS A C 1
ATOM 684 O O . LYS A 1 87 ? -14.826 9.207 22.516 1.00 49.97 87 LYS A O 1
ATOM 689 N N . THR A 1 88 ? -14.354 7.134 23.207 1.00 57.19 88 THR A N 1
ATOM 690 C CA . THR A 1 88 ? -12.905 7.314 23.438 1.00 57.19 88 THR A CA 1
ATOM 691 C C . THR A 1 88 ? -12.018 6.710 22.347 1.00 57.19 88 THR A C 1
ATOM 693 O O . THR A 1 88 ? -10.791 6.751 22.456 1.00 57.19 88 THR A O 1
ATOM 696 N N . ASP A 1 89 ? -12.605 6.096 21.322 1.00 61.53 89 ASP A N 1
ATOM 697 C CA . ASP A 1 89 ? -11.852 5.307 20.357 1.00 61.53 89 ASP A CA 1
ATOM 698 C C . ASP A 1 89 ? -11.290 6.193 19.237 1.00 61.53 89 ASP A C 1
ATOM 700 O O . ASP A 1 89 ? -12.024 6.759 18.433 1.00 61.53 89 ASP A O 1
ATOM 704 N N . LYS A 1 90 ? -9.958 6.328 19.197 1.00 67.38 90 LYS A N 1
ATOM 705 C CA . LYS A 1 90 ? -9.241 7.073 18.153 1.00 67.38 90 LYS A CA 1
ATOM 706 C C . LYS A 1 90 ? -9.157 6.242 16.869 1.00 67.38 90 LYS A C 1
ATOM 708 O O . LYS A 1 90 ? -8.722 5.091 16.917 1.00 67.38 90 LYS A O 1
ATOM 713 N N . MET A 1 91 ? -9.528 6.835 15.735 1.00 70.50 91 MET A N 1
ATOM 714 C CA . MET A 1 91 ? -9.376 6.225 14.412 1.00 70.50 91 MET A CA 1
ATOM 715 C C . MET A 1 91 ? -7.903 6.253 13.984 1.00 70.50 91 MET A C 1
ATOM 717 O O . MET A 1 91 ? -7.251 7.297 14.057 1.00 70.50 91 MET A O 1
ATOM 721 N N . ARG A 1 92 ? -7.372 5.125 13.499 1.00 78.88 92 ARG A N 1
ATOM 722 C CA . ARG A 1 92 ? -6.057 5.117 12.845 1.00 78.88 92 ARG A CA 1
ATOM 723 C C . ARG A 1 92 ? -6.167 5.670 11.426 1.00 78.88 92 ARG A C 1
ATOM 725 O O . ARG A 1 92 ? -6.578 4.968 10.508 1.00 78.88 92 ARG A O 1
ATOM 732 N N . ILE A 1 93 ? -5.740 6.920 11.251 1.00 84.00 93 ILE A N 1
ATOM 733 C CA . ILE A 1 93 ? -5.743 7.631 9.958 1.00 84.00 93 ILE A CA 1
ATOM 734 C C . ILE A 1 93 ? -4.794 6.963 8.942 1.00 84.00 93 ILE A C 1
ATOM 736 O O . ILE A 1 93 ? -4.939 7.147 7.737 1.00 84.00 93 ILE A O 1
ATOM 740 N N . THR A 1 94 ? -3.859 6.124 9.402 1.00 87.81 94 THR A N 1
ATOM 741 C CA . THR A 1 94 ? -2.914 5.387 8.550 1.00 87.81 94 THR A CA 1
ATOM 742 C C . THR A 1 94 ? -3.595 4.650 7.401 1.00 87.81 94 THR A C 1
ATOM 744 O O . THR A 1 94 ? -3.108 4.736 6.284 1.00 87.81 94 THR A O 1
ATOM 747 N N . PHE A 1 95 ? -4.739 3.995 7.623 1.00 86.81 95 PHE A N 1
ATOM 748 C CA . PHE A 1 95 ? -5.424 3.283 6.539 1.00 86.81 95 PHE A CA 1
ATOM 749 C C . PHE A 1 95 ? -5.934 4.227 5.455 1.00 86.81 95 PHE A C 1
ATOM 751 O O . PHE A 1 95 ? -5.796 3.914 4.277 1.00 86.81 95 PHE A O 1
ATOM 758 N N . PHE A 1 96 ? -6.443 5.400 5.835 1.00 89.81 96 PHE A N 1
ATOM 759 C CA . PHE A 1 96 ? -6.842 6.433 4.882 1.00 89.81 96 PHE A CA 1
ATOM 760 C C . PHE A 1 96 ? -5.655 6.882 4.025 1.00 89.81 96 PHE A C 1
ATOM 762 O O . PHE A 1 96 ? -5.744 6.861 2.801 1.00 89.81 96 PHE A O 1
ATOM 769 N N . PHE A 1 97 ? -4.521 7.205 4.654 1.00 91.19 97 PHE A N 1
ATOM 770 C CA . PHE A 1 97 ? -3.308 7.595 3.931 1.00 91.19 97 PHE A CA 1
ATOM 771 C C . PHE A 1 97 ? -2.785 6.483 3.019 1.00 91.19 97 PHE A C 1
ATOM 773 O O . PHE A 1 97 ? -2.513 6.738 1.849 1.00 91.19 97 PHE A O 1
ATOM 780 N N . SER A 1 98 ? -2.685 5.247 3.517 1.00 89.19 98 SER A N 1
ATOM 781 C CA . SER A 1 98 ? -2.245 4.102 2.714 1.00 89.19 98 SER A CA 1
ATOM 782 C C . SER A 1 98 ? -3.184 3.836 1.537 1.00 89.19 98 SER A C 1
ATOM 784 O O . SER A 1 98 ? -2.707 3.538 0.449 1.00 89.19 98 SER A O 1
ATOM 786 N N . GLY A 1 99 ? -4.499 3.989 1.726 1.00 90.50 99 GLY A N 1
ATOM 787 C CA . GLY A 1 99 ? -5.492 3.838 0.662 1.00 90.50 99 GLY A CA 1
ATOM 788 C C . GLY A 1 99 ? -5.355 4.911 -0.418 1.00 90.50 99 GLY A C 1
ATOM 789 O O . GLY A 1 99 ? -5.291 4.581 -1.598 1.00 90.50 99 GLY A O 1
ATOM 790 N N . ILE A 1 100 ? -5.230 6.183 -0.026 1.00 93.88 100 ILE A N 1
ATOM 791 C CA . ILE A 1 100 ? -5.021 7.299 -0.964 1.00 93.88 100 ILE A CA 1
ATOM 792 C C . ILE A 1 100 ? -3.724 7.105 -1.757 1.00 93.88 100 ILE A C 1
ATOM 794 O O . ILE A 1 100 ? -3.731 7.211 -2.981 1.00 93.88 100 ILE A O 1
ATOM 798 N N . LEU A 1 101 ? -2.619 6.775 -1.081 1.00 92.00 101 LEU A N 1
ATOM 799 C CA . LEU A 1 101 ? -1.334 6.528 -1.739 1.00 92.00 101 LEU A CA 1
ATOM 800 C C . LEU A 1 101 ? -1.398 5.330 -2.692 1.00 92.00 101 LEU A C 1
ATOM 802 O O . LEU A 1 101 ? -0.818 5.391 -3.774 1.00 92.00 101 LEU A O 1
ATOM 806 N N . ALA A 1 102 ? -2.132 4.274 -2.332 1.00 92.12 102 ALA A N 1
ATOM 807 C CA . ALA A 1 102 ? -2.331 3.127 -3.209 1.00 92.12 102 ALA A CA 1
ATOM 808 C C . ALA A 1 102 ? -3.133 3.494 -4.468 1.00 92.12 102 ALA A C 1
ATOM 810 O O . ALA A 1 102 ? -2.770 3.085 -5.567 1.00 92.12 102 ALA A O 1
ATOM 811 N N . VAL A 1 103 ? -4.183 4.310 -4.338 1.00 93.06 103 VAL A N 1
ATOM 812 C CA . VAL A 1 103 ? -4.960 4.797 -5.491 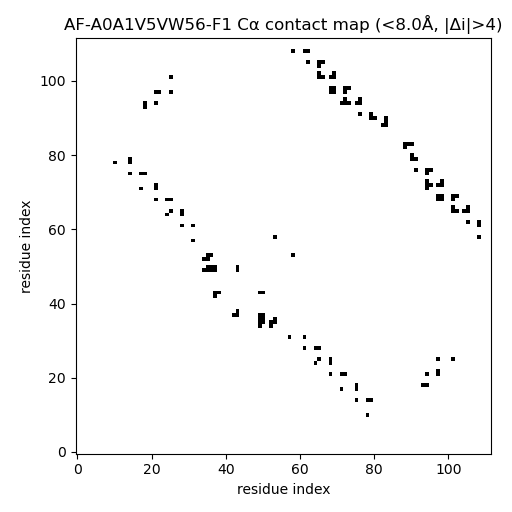1.00 93.06 103 VAL A CA 1
ATOM 813 C C . VAL A 1 103 ? -4.096 5.664 -6.407 1.00 93.06 103 VAL A C 1
ATOM 815 O O . VAL A 1 103 ? -4.095 5.451 -7.617 1.00 93.06 103 VAL A O 1
ATOM 818 N N . ILE A 1 104 ? -3.313 6.594 -5.848 1.00 90.69 104 ILE A N 1
ATOM 819 C CA . ILE A 1 104 ? -2.383 7.424 -6.630 1.00 90.69 104 ILE A CA 1
ATOM 820 C C . ILE A 1 104 ? -1.362 6.543 -7.356 1.00 90.69 104 ILE A C 1
ATOM 822 O O . ILE A 1 104 ? -1.161 6.704 -8.557 1.00 90.69 104 ILE A O 1
ATOM 826 N N . GLY A 1 105 ? -0.749 5.586 -6.654 1.00 87.25 105 GLY A N 1
ATOM 827 C CA . GLY A 1 105 ? 0.195 4.645 -7.254 1.00 87.25 105 GLY A CA 1
ATOM 828 C C . GLY A 1 105 ? -0.429 3.836 -8.391 1.00 87.25 105 GLY A C 1
ATOM 829 O O . GLY A 1 105 ? 0.204 3.651 -9.425 1.00 87.25 105 GLY A O 1
ATOM 830 N N . LEU A 1 106 ? -1.686 3.411 -8.241 1.00 89.69 106 LEU A N 1
ATOM 831 C CA . LEU A 1 106 ? -2.400 2.646 -9.265 1.00 89.69 106 LEU A CA 1
ATOM 832 C C . LEU A 1 106 ? -2.648 3.485 -10.522 1.00 89.69 106 LEU A C 1
ATOM 834 O O . LEU A 1 106 ? -2.444 2.995 -11.628 1.00 89.69 106 LEU A O 1
ATOM 838 N N . ILE A 1 107 ? -3.013 4.759 -10.355 1.00 88.06 107 ILE A N 1
ATOM 839 C CA . ILE A 1 107 ? -3.152 5.704 -11.470 1.00 88.06 107 ILE A CA 1
ATOM 840 C C . ILE A 1 107 ? -1.811 5.872 -12.193 1.00 88.06 107 ILE A C 1
ATOM 842 O O . ILE A 1 107 ? -1.770 5.776 -13.416 1.00 88.06 107 ILE A O 1
ATOM 846 N N . VAL A 1 108 ? -0.714 6.064 -11.453 1.00 84.50 108 VAL A N 1
ATOM 847 C CA . VAL A 1 108 ? 0.631 6.208 -12.039 1.00 84.50 108 VAL A CA 1
ATOM 848 C C . VAL A 1 108 ? 1.008 4.984 -12.870 1.00 84.50 108 VAL A C 1
ATOM 850 O O . VAL A 1 108 ? 1.480 5.151 -13.985 1.00 84.50 108 VAL A O 1
ATOM 853 N N . VAL A 1 109 ? 0.766 3.775 -12.358 1.00 84.44 109 VAL A N 1
ATOM 854 C CA . VAL A 1 109 ? 1.090 2.515 -13.054 1.00 84.44 109 VAL A CA 1
ATOM 855 C C . VAL A 1 109 ? 0.244 2.303 -14.310 1.00 84.44 109 VAL A C 1
ATOM 857 O O . VAL A 1 109 ? 0.729 1.739 -15.280 1.00 84.44 109 VAL A O 1
ATOM 860 N N . ILE A 1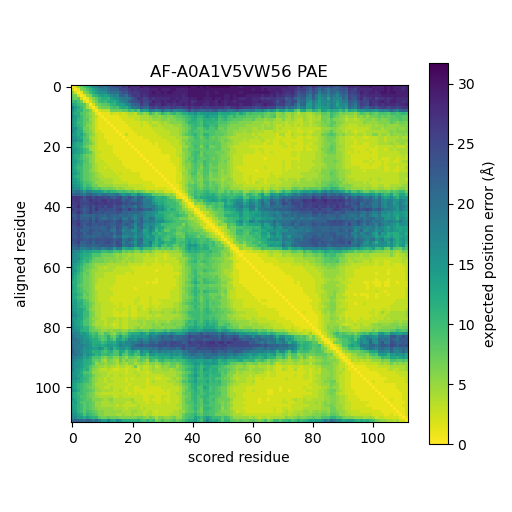 110 ? -1.019 2.735 -14.306 1.00 83.31 110 ILE A N 1
ATOM 861 C CA . ILE A 1 110 ? -1.901 2.627 -15.479 1.00 83.31 110 ILE A CA 1
ATOM 862 C C . ILE A 1 110 ? -1.521 3.650 -16.561 1.00 83.31 110 ILE A C 1
ATOM 864 O O . ILE A 1 110 ? -1.724 3.392 -17.745 1.00 83.31 110 ILE A O 1
ATOM 868 N N . MET A 1 111 ? -1.010 4.818 -16.163 1.00 76.44 111 MET A N 1
ATOM 869 C CA . MET A 1 111 ? -0.637 5.902 -17.080 1.00 76.44 111 MET A CA 1
ATOM 870 C C . MET A 1 111 ? 0.814 5.833 -17.584 1.00 76.44 111 MET A C 1
ATOM 872 O O . MET A 1 111 ? 1.155 6.592 -18.491 1.00 76.44 111 MET A O 1
ATOM 876 N N . SER A 1 112 ? 1.661 4.994 -16.980 1.00 67.94 112 SER A N 1
ATOM 877 C CA . SER A 1 112 ? 3.065 4.776 -17.365 1.00 67.94 112 SER A CA 1
ATOM 878 C C . SER A 1 112 ? 3.209 3.720 -18.450 1.00 67.94 112 SER A C 1
ATOM 880 O O . SER A 1 112 ? 3.982 3.966 -19.401 1.00 67.94 112 SER A O 1
#

Sequence (112 aa):
MKNRRRGPDFVIKMIDGISAISWIVLAIVFLILIMTNPTSKGMSVSRPALKATSTAWLSNFVYILLVFLILLSITGIVFNMTRMKRKTDKMRITFFFSGILAVIGLIVVIMS

Secondary structure (DSSP, 8-state):
------SSHHHHHHHHHHHHHHHHHHHHHHHHHHHH---SHHHHHH-HHHHHT--HHHHHHHHHHHHHHHHHHHHHHHHHHHHTTSTT----THHHHHHHHHHHHHHHHHH-

Radius of gyration: 18.91 Å; Cα contacts (8 Å, |Δi|>4): 78; chains: 1; bounding box: 42×22×62 Å